Protein AF-H5UWG4-F1 (afdb_monomer_lite)

Radius of gyration: 15.7 Å; chains: 1; bounding box: 37×26×48 Å

pLDDT: mean 91.28, std 9.2, range [45.47, 98.69]

Secondary structure (DSSP, 8-state):
---GGGS-HHHHHHHHHHHH-GGGGGSEEPTTSSEEEE--TTSS--EEEE---TTT-HHHHHHHHHHTTEEEEE--TT-TT-SEEEEESSTT--EEEESSHHHHHHHHHHHHHHHHHTT-

Foldseek 3Di:
DDPCVPDDLLVLLVLLVCVVPVVLVPFDADPVSQWTWDCPPVNVRIDIDGRDRQQPDCVRVVVLCVVQVKDKDADDPPPPQERIKIFGPDDPQDMGHYPGRSSRNSVSSSSNVVVVVVVD

Structure (mmCIF, N/CA/C/O backbone):
data_AF-H5UWG4-F1
#
_entry.id   AF-H5UWG4-F1
#
loop_
_atom_site.group_PDB
_atom_site.id
_atom_site.type_symbol
_atom_site.label_atom_id
_atom_site.label_alt_id
_atom_site.label_comp_id
_atom_site.label_asym_id
_atom_site.label_entity_id
_atom_site.label_seq_id
_atom_site.pdbx_PDB_ins_code
_atom_site.Cartn_x
_atom_site.Cartn_y
_atom_site.Cartn_z
_atom_site.occupancy
_atom_site.B_iso_or_equiv
_atom_site.auth_seq_id
_atom_site.auth_comp_id
_atom_site.auth_asym_id
_atom_site.auth_atom_id
_atom_site.pdbx_PDB_model_num
ATOM 1 N N . MET A 1 1 ? -6.767 17.451 -3.524 1.00 67.50 1 MET A N 1
ATOM 2 C CA . MET A 1 1 ? -6.121 16.135 -3.651 1.00 67.50 1 MET A CA 1
ATOM 3 C C . MET A 1 1 ? -4.847 16.175 -2.840 1.00 67.50 1 MET A C 1
ATOM 5 O O . MET A 1 1 ? -4.107 17.154 -2.954 1.00 67.50 1 MET A O 1
ATOM 9 N N . THR A 1 2 ? -4.659 15.188 -1.976 1.00 86.69 2 THR A N 1
ATOM 10 C CA . THR A 1 2 ? -3.504 15.109 -1.076 1.00 86.69 2 THR A CA 1
ATOM 11 C C . THR A 1 2 ? -2.256 14.700 -1.855 1.00 86.69 2 THR A C 1
ATOM 13 O O . THR A 1 2 ? -2.317 13.873 -2.761 1.00 86.69 2 THR A O 1
ATOM 16 N N . ASP A 1 3 ? -1.108 15.295 -1.529 1.00 93.56 3 ASP A N 1
ATOM 17 C CA . ASP A 1 3 ? 0.175 14.915 -2.123 1.00 93.56 3 ASP A CA 1
ATOM 18 C C . ASP A 1 3 ? 0.827 13.796 -1.300 1.00 93.56 3 ASP A C 1
ATOM 20 O O . ASP A 1 3 ? 1.686 14.039 -0.449 1.00 93.56 3 ASP A O 1
ATOM 24 N N . TYR A 1 4 ? 0.399 12.560 -1.559 1.00 96.81 4 TYR A N 1
ATOM 25 C CA . TYR A 1 4 ? 0.868 11.357 -0.863 1.00 96.81 4 TYR A CA 1
ATOM 26 C C . TYR A 1 4 ? 2.377 11.099 -1.015 1.00 96.81 4 TYR A C 1
ATOM 28 O O . TYR A 1 4 ? 2.969 10.392 -0.202 1.00 96.81 4 TYR A O 1
ATOM 36 N N . SER A 1 5 ? 3.039 11.705 -2.009 1.00 93.94 5 SER A N 1
ATOM 37 C CA . SER A 1 5 ? 4.488 11.550 -2.202 1.00 93.94 5 SER A CA 1
ATOM 38 C C . SER A 1 5 ? 5.315 12.082 -1.028 1.00 93.94 5 SER A C 1
ATOM 40 O O . SER A 1 5 ? 6.444 11.634 -0.821 1.00 93.94 5 SER A O 1
ATOM 42 N N . LYS A 1 6 ? 4.745 13.015 -0.256 1.00 96.56 6 LYS A N 1
ATOM 43 C CA . LYS A 1 6 ? 5.390 13.682 0.881 1.00 96.56 6 LYS A CA 1
ATOM 44 C C . LYS A 1 6 ? 5.196 12.964 2.212 1.00 96.56 6 LYS A C 1
ATOM 46 O O . LYS A 1 6 ? 5.859 13.335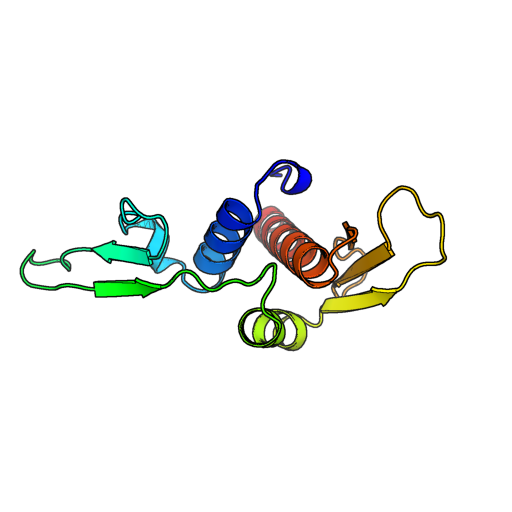 3.175 1.00 96.56 6 LYS A O 1
ATOM 51 N N . LEU A 1 7 ? 4.305 11.978 2.267 1.00 97.56 7 LEU A N 1
ATOM 52 C CA . LEU A 1 7 ? 4.023 11.218 3.480 1.00 97.56 7 LEU A CA 1
ATOM 53 C C . LEU A 1 7 ? 5.071 10.123 3.690 1.00 97.56 7 LEU A C 1
ATOM 55 O O . LEU A 1 7 ? 5.569 9.536 2.732 1.00 97.56 7 LEU A O 1
ATOM 59 N N . SER A 1 8 ? 5.396 9.817 4.936 1.00 97.25 8 SER A N 1
ATOM 60 C CA . SER A 1 8 ? 6.189 8.643 5.315 1.00 97.25 8 SER A CA 1
ATOM 61 C C . SER A 1 8 ? 5.447 7.330 5.024 1.00 97.25 8 SER A C 1
ATOM 63 O O . SER A 1 8 ? 4.255 7.329 4.728 1.00 97.25 8 SER A O 1
ATOM 65 N N . ASP A 1 9 ? 6.138 6.188 5.085 1.00 98.00 9 ASP A N 1
ATOM 66 C CA . ASP A 1 9 ? 5.486 4.868 4.978 1.00 98.00 9 ASP A CA 1
ATOM 67 C C . ASP A 1 9 ? 4.441 4.673 6.077 1.00 98.00 9 ASP A C 1
ATOM 69 O O . ASP A 1 9 ? 3.349 4.192 5.804 1.00 98.00 9 ASP A O 1
ATOM 73 N N . PHE A 1 10 ? 4.748 5.119 7.298 1.00 97.06 10 PHE A N 1
ATOM 74 C CA . PHE A 1 10 ? 3.819 5.075 8.421 1.00 97.06 10 PHE A CA 1
ATOM 75 C C . PHE A 1 10 ? 2.530 5.857 8.132 1.00 97.06 10 PHE A C 1
ATOM 77 O O . PHE A 1 10 ? 1.436 5.323 8.279 1.00 97.06 10 PHE A O 1
ATOM 84 N N . GLU A 1 11 ? 2.652 7.104 7.669 1.00 97.06 11 GLU A N 1
ATOM 85 C CA . GLU A 1 11 ? 1.490 7.929 7.325 1.00 97.06 11 GLU A CA 1
ATOM 86 C C . GLU A 1 11 ? 0.687 7.317 6.170 1.00 97.06 11 GLU A C 1
ATOM 88 O O . GLU A 1 11 ? -0.537 7.278 6.244 1.00 97.06 11 GLU A O 1
ATOM 93 N N . ILE A 1 12 ? 1.348 6.763 5.145 1.00 98.12 12 ILE A N 1
ATOM 94 C CA . ILE A 1 12 ? 0.656 6.035 4.070 1.00 98.12 12 ILE A CA 1
ATOM 95 C C . ILE A 1 12 ? -0.078 4.809 4.616 1.00 98.12 12 ILE A C 1
ATOM 97 O O . ILE A 1 12 ? -1.233 4.600 4.258 1.00 98.12 12 ILE A O 1
ATOM 101 N N . ASN A 1 13 ? 0.545 4.022 5.493 1.00 97.75 13 ASN A N 1
ATOM 102 C CA . ASN A 1 13 ? -0.088 2.844 6.081 1.00 97.75 13 ASN A CA 1
ATOM 103 C C . ASN A 1 13 ? -1.346 3.224 6.884 1.00 97.75 13 ASN A C 1
ATOM 105 O O . ASN A 1 13 ? -2.375 2.560 6.760 1.00 97.75 13 ASN A O 1
ATOM 109 N N . CYS A 1 14 ? -1.300 4.329 7.635 1.00 95.88 14 CYS A N 1
ATOM 110 C CA . CYS A 1 14 ? -2.458 4.881 8.342 1.00 95.88 14 CYS A CA 1
ATOM 111 C C . CYS A 1 14 ? -3.571 5.337 7.388 1.00 95.88 14 CYS A C 1
ATOM 113 O O . CYS A 1 14 ? -4.732 5.002 7.609 1.00 95.88 14 CYS A O 1
ATOM 115 N N . GLU A 1 15 ? -3.237 6.071 6.322 1.00 96.06 15 GLU A N 1
ATOM 116 C CA . GLU A 1 15 ? -4.218 6.521 5.322 1.00 96.06 15 GLU A CA 1
ATOM 117 C C . GLU A 1 15 ? -4.881 5.333 4.611 1.00 96.06 15 GLU A C 1
ATOM 119 O O . GLU A 1 15 ? -6.101 5.293 4.460 1.00 96.06 15 GLU A O 1
ATOM 124 N N . VAL A 1 16 ? -4.096 4.319 4.229 1.00 96.69 16 VAL A N 1
ATOM 125 C CA . VAL A 1 16 ? -4.611 3.085 3.617 1.00 96.69 16 VAL A CA 1
ATOM 126 C C . VAL A 1 16 ? -5.550 2.358 4.577 1.00 96.69 16 VAL A C 1
ATOM 128 O O . VAL A 1 16 ? -6.658 1.983 4.181 1.00 96.69 16 VAL A O 1
ATOM 131 N N . LEU A 1 17 ? -5.152 2.209 5.845 1.00 95.75 17 LEU A N 1
ATOM 132 C CA . LEU A 1 17 ? -5.993 1.594 6.869 1.00 95.75 17 LEU A CA 1
ATOM 133 C C . LEU A 1 17 ? -7.291 2.383 7.074 1.00 95.75 17 LEU A C 1
ATOM 135 O O . LEU A 1 17 ? -8.342 1.770 7.205 1.00 95.75 17 LEU A O 1
ATOM 139 N N . ALA A 1 18 ? -7.250 3.717 7.045 1.00 93.81 18 ALA A N 1
ATOM 140 C CA . ALA A 1 18 ? -8.423 4.575 7.235 1.00 93.81 18 ALA A CA 1
ATOM 141 C C . ALA A 1 18 ? -9.425 4.516 6.075 1.00 93.81 18 ALA A C 1
ATOM 143 O O . ALA A 1 18 ? -10.594 4.869 6.249 1.00 93.81 18 ALA A O 1
ATOM 144 N N . VAL A 1 19 ? -8.983 4.099 4.887 1.00 92.88 19 VAL A N 1
ATOM 145 C CA . VAL A 1 19 ? -9.881 3.756 3.780 1.00 92.88 19 VAL A CA 1
ATOM 146 C C . VAL A 1 19 ? -10.456 2.355 3.982 1.00 92.88 19 VAL A C 1
ATOM 148 O O . VAL A 1 19 ? -11.660 2.164 3.834 1.00 92.88 19 VAL A O 1
ATOM 151 N N . PHE A 1 20 ? -9.605 1.377 4.305 1.00 85.62 20 PHE A N 1
ATOM 152 C CA . PHE A 1 20 ? -10.001 -0.027 4.439 1.00 85.62 20 PHE A CA 1
ATOM 153 C C . PHE A 1 20 ? -10.926 -0.271 5.642 1.00 85.62 20 PHE A C 1
ATOM 155 O O . PHE A 1 20 ? -11.836 -1.093 5.582 1.00 85.62 20 PHE A O 1
ATOM 162 N N . ASN A 1 21 ? -10.708 0.471 6.727 1.00 89.00 21 ASN A N 1
ATOM 163 C CA . ASN A 1 21 ? -11.480 0.438 7.957 1.00 89.00 21 ASN A CA 1
ATOM 164 C C . ASN A 1 21 ? -11.805 1.876 8.418 1.00 89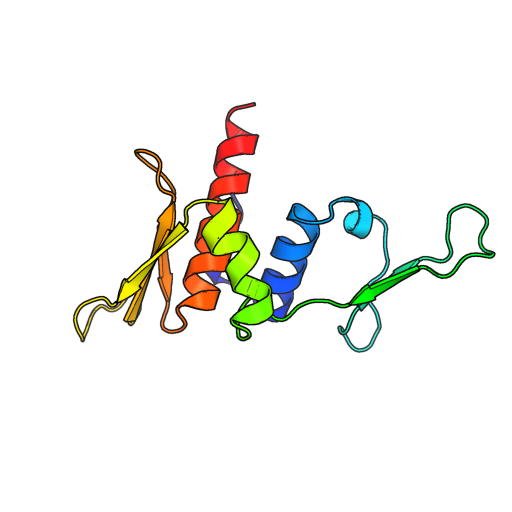.00 21 ASN A C 1
ATOM 166 O O . ASN A 1 21 ? -11.071 2.457 9.220 1.00 89.00 21 ASN A O 1
ATOM 170 N N . PRO A 1 22 ? -12.893 2.479 7.905 1.00 85.75 22 PRO A N 1
ATOM 171 C CA . PRO A 1 22 ? -13.237 3.874 8.185 1.00 85.75 22 PRO A CA 1
ATOM 172 C C . PRO A 1 22 ? -13.486 4.194 9.663 1.00 85.75 22 PRO A C 1
ATOM 174 O O . PRO A 1 22 ? -13.314 5.347 10.065 1.00 85.75 22 PRO A O 1
ATOM 177 N N . ASP A 1 23 ? -13.851 3.193 10.469 1.00 85.38 23 ASP A N 1
ATOM 178 C CA . ASP A 1 23 ? -14.168 3.366 11.890 1.00 85.38 23 ASP A CA 1
ATOM 179 C C . ASP A 1 23 ? -12.947 3.825 12.706 1.00 85.38 23 ASP A C 1
ATOM 181 O O . ASP A 1 23 ? -13.099 4.524 13.712 1.00 85.38 23 ASP A O 1
ATOM 185 N N . ILE A 1 24 ? -11.721 3.554 12.229 1.00 88.69 24 ILE A N 1
ATOM 186 C CA . ILE A 1 24 ? -10.495 3.982 12.922 1.00 88.69 24 ILE A CA 1
ATOM 187 C C . ILE A 1 24 ? -10.355 5.502 13.014 1.00 88.69 24 ILE A C 1
ATOM 189 O O . ILE A 1 24 ? -9.600 5.995 13.847 1.00 88.69 24 ILE A O 1
ATOM 193 N N . LYS A 1 25 ? -11.066 6.274 12.178 1.00 84.50 25 LYS A N 1
ATOM 194 C CA . LYS A 1 25 ? -10.983 7.746 12.178 1.00 84.50 25 LYS A CA 1
ATOM 195 C C . LYS A 1 25 ? -11.456 8.368 13.494 1.00 84.50 25 LYS A C 1
ATOM 197 O O . LYS A 1 25 ? -11.173 9.537 13.749 1.00 84.50 25 LYS A O 1
ATOM 202 N N . HIS A 1 26 ? -12.176 7.606 14.317 1.00 85.19 26 HIS A N 1
ATOM 203 C CA . HIS A 1 26 ? -12.614 8.008 15.653 1.00 85.19 26 HIS A CA 1
ATOM 204 C C . HIS A 1 26 ? -11.712 7.475 16.778 1.00 85.19 26 HIS A C 1
ATOM 206 O O . HIS A 1 26 ? -11.891 7.857 17.934 1.00 85.19 26 HIS A O 1
ATOM 212 N N . MET A 1 27 ? -10.744 6.618 16.448 1.00 91.31 27 MET A N 1
ATOM 213 C CA . MET A 1 27 ? -9.829 5.988 17.394 1.00 91.31 27 MET A CA 1
ATOM 214 C C . MET A 1 27 ? -8.581 6.854 17.622 1.00 91.31 27 MET A C 1
ATOM 216 O O . MET A 1 27 ? -8.234 7.725 16.824 1.00 91.31 27 MET A O 1
ATOM 220 N N . SER A 1 28 ? -7.891 6.617 18.736 1.00 92.44 28 SER A N 1
ATOM 221 C CA . SER A 1 28 ? -6.626 7.279 19.072 1.00 92.44 28 SER A CA 1
ATOM 222 C C . SER A 1 28 ? -5.438 6.451 18.596 1.00 92.44 28 SER A C 1
ATOM 224 O O . SER A 1 28 ? -5.458 5.229 18.695 1.00 92.44 28 SER A O 1
ATOM 226 N N . LEU A 1 29 ? -4.385 7.106 18.111 1.00 93.81 29 LEU A N 1
ATOM 227 C CA . LEU A 1 29 ? -3.127 6.442 17.771 1.00 93.81 29 LEU A CA 1
ATOM 228 C C . LEU A 1 29 ? -2.328 6.128 19.047 1.00 93.81 29 LEU A C 1
ATOM 230 O O . LEU A 1 29 ? -2.212 6.982 19.932 1.00 93.81 29 LEU A O 1
ATOM 234 N N . SER A 1 30 ? -1.769 4.921 19.146 1.00 92.56 30 SER A N 1
ATOM 235 C CA . SER A 1 30 ? -0.886 4.531 20.249 1.00 92.56 30 SER A CA 1
ATOM 236 C C . SER A 1 30 ? 0.403 5.359 20.268 1.00 92.56 30 SER A C 1
ATOM 238 O O . SER A 1 30 ? 0.911 5.789 19.237 1.00 92.56 30 SER A O 1
ATOM 240 N N . GLY A 1 31 ? 0.973 5.580 21.457 1.00 90.06 31 GLY A N 1
ATOM 241 C CA . GLY A 1 31 ? 2.189 6.395 21.606 1.00 90.06 31 GLY A CA 1
ATOM 242 C C . GLY A 1 31 ? 3.442 5.800 20.950 1.00 90.06 31 GLY A C 1
ATOM 243 O O . GLY A 1 31 ? 4.435 6.504 20.783 1.00 90.06 31 GLY A O 1
ATOM 244 N N . ASP A 1 32 ? 3.401 4.517 20.591 1.00 91.94 32 ASP A N 1
ATOM 245 C CA . ASP A 1 32 ? 4.450 3.802 19.863 1.00 91.94 32 ASP A CA 1
ATOM 246 C C . ASP A 1 32 ? 4.139 3.625 18.366 1.00 91.94 32 ASP A C 1
ATOM 248 O O . ASP A 1 32 ? 4.911 2.972 17.666 1.00 91.94 32 ASP A O 1
ATOM 252 N N . ASN A 1 33 ? 3.048 4.222 17.869 1.00 91.50 33 ASN A N 1
ATOM 253 C CA . ASN A 1 33 ? 2.624 4.183 16.469 1.00 91.50 33 ASN A CA 1
ATOM 254 C C . ASN A 1 33 ? 2.386 2.762 15.914 1.00 91.50 33 ASN A C 1
ATOM 256 O O . ASN A 1 33 ? 2.556 2.531 14.718 1.00 91.50 33 ASN A O 1
ATOM 260 N N . SER A 1 34 ? 2.008 1.804 16.762 1.00 90.56 34 SER A N 1
ATOM 261 C CA . SER A 1 34 ? 1.761 0.413 16.356 1.00 90.56 34 SER A CA 1
ATOM 262 C C . SER A 1 34 ? 0.290 0.108 16.062 1.00 90.56 34 SER A C 1
ATOM 264 O O . SER A 1 34 ? -0.002 -0.772 15.251 1.00 90.56 34 SER A O 1
ATOM 266 N N . CYS A 1 35 ? -0.643 0.833 16.685 1.00 92.69 35 CYS A N 1
ATOM 267 C CA . CYS A 1 35 ? -2.070 0.557 16.567 1.00 92.69 35 CYS A CA 1
ATOM 268 C C . CYS A 1 35 ? -2.948 1.797 16.774 1.00 92.69 35 CYS A C 1
ATOM 270 O O . CYS A 1 35 ? -2.539 2.804 17.359 1.00 92.69 35 CYS A O 1
ATOM 272 N N . PHE A 1 36 ? -4.195 1.696 16.322 1.00 94.69 36 PHE A N 1
ATOM 273 C CA . PHE A 1 36 ? -5.288 2.562 16.747 1.00 94.69 36 PHE A CA 1
ATOM 274 C C . PHE A 1 36 ? -6.082 1.875 17.858 1.00 94.69 36 PHE A C 1
ATOM 276 O O . PHE A 1 36 ? -6.318 0.667 17.793 1.00 94.69 36 PHE A O 1
ATOM 283 N N . TYR A 1 37 ? -6.527 2.632 18.861 1.00 93.12 37 TYR A N 1
ATOM 284 C CA . TYR A 1 37 ? -7.313 2.108 19.978 1.00 93.12 37 TYR A CA 1
ATOM 285 C C . TYR A 1 37 ? -8.446 3.049 20.423 1.00 93.12 37 TYR A C 1
ATOM 287 O O . TYR A 1 37 ? -8.357 4.270 20.273 1.00 93.12 37 TYR A O 1
ATOM 295 N N . ASP A 1 38 ? -9.504 2.487 21.010 1.00 91.44 38 ASP A N 1
ATOM 296 C CA . ASP A 1 38 ? -10.546 3.233 21.729 1.00 91.44 38 ASP A CA 1
ATOM 297 C C . ASP A 1 38 ? -11.047 2.477 22.975 1.00 91.44 38 ASP A C 1
ATOM 299 O O . ASP A 1 38 ? -10.735 1.301 23.182 1.00 91.44 38 ASP A O 1
ATOM 303 N N . CYS A 1 39 ? -11.803 3.168 23.835 1.00 85.81 39 CYS A N 1
ATOM 304 C CA . CYS A 1 39 ? -12.400 2.592 25.046 1.00 85.81 39 CYS A CA 1
ATOM 305 C C . CYS A 1 39 ? -13.856 2.108 24.863 1.00 85.81 39 CYS A C 1
ATOM 307 O O . CYS A 1 39 ? -14.588 1.915 25.839 1.00 85.81 39 CYS A O 1
ATOM 309 N N . GLY A 1 40 ? -14.302 1.914 23.617 1.00 79.75 40 GLY A N 1
ATOM 310 C CA . GLY A 1 40 ? -15.695 1.619 23.290 1.00 79.75 40 GLY A CA 1
ATOM 311 C C . GLY A 1 40 ? -16.685 2.743 23.664 1.00 79.75 40 GLY A C 1
ATOM 312 O O . GLY A 1 40 ? -16.350 3.696 24.369 1.00 79.75 40 GLY A O 1
ATOM 313 N N . PRO A 1 41 ? -17.949 2.654 23.215 1.00 75.56 41 PRO A N 1
ATOM 314 C CA . PRO A 1 41 ? -18.940 3.726 23.386 1.00 75.56 41 PRO A CA 1
ATOM 315 C C . PRO A 1 41 ? -19.357 3.976 24.846 1.00 75.56 41 PRO A C 1
ATOM 317 O O . PRO A 1 41 ? -19.836 5.060 25.173 1.00 75.56 41 PRO A O 1
ATOM 320 N N . THR A 1 42 ? -19.186 2.987 25.725 1.00 80.88 42 THR A N 1
ATOM 321 C CA . THR A 1 42 ? -19.546 3.036 27.154 1.00 80.88 42 THR A CA 1
ATOM 322 C C . THR A 1 42 ? -18.341 3.218 28.083 1.00 80.88 42 THR A C 1
ATOM 324 O O . THR A 1 42 ? -18.525 3.341 29.294 1.00 80.88 42 THR A O 1
ATOM 327 N N . GLY A 1 43 ? -17.118 3.300 27.540 1.00 74.12 43 GLY A N 1
ATOM 328 C CA . GLY A 1 43 ? -15.882 3.503 28.306 1.00 74.12 43 GLY A CA 1
ATOM 329 C C . GLY A 1 43 ? -15.387 2.273 29.080 1.00 74.12 43 GLY A C 1
ATOM 330 O O . GLY A 1 43 ? -14.407 2.374 29.815 1.00 74.12 43 GLY A O 1
ATOM 331 N N . ASP A 1 44 ? -16.061 1.133 28.934 1.00 75.25 44 ASP A N 1
ATOM 332 C CA . ASP A 1 44 ? -15.740 -0.168 29.531 1.00 75.25 44 ASP A CA 1
ATOM 333 C C . ASP A 1 44 ? -15.244 -1.200 28.498 1.00 75.25 44 ASP A C 1
ATOM 335 O O . ASP A 1 44 ? -14.912 -2.330 28.862 1.00 75.25 44 ASP A O 1
ATOM 339 N N . GLY A 1 45 ? -15.164 -0.812 27.221 1.00 78.12 45 GLY A N 1
ATOM 340 C CA . GLY A 1 45 ? -14.570 -1.605 26.149 1.00 78.12 45 GLY A CA 1
ATOM 341 C C . GLY A 1 45 ? -13.094 -1.270 25.940 1.00 78.12 45 GLY A C 1
ATOM 342 O O . GLY A 1 45 ? -12.610 -0.221 26.356 1.00 78.12 45 GLY A O 1
ATOM 343 N N . TRP A 1 46 ? -12.366 -2.156 25.267 1.00 86.62 46 TRP A N 1
ATOM 344 C CA . TRP A 1 46 ? -11.052 -1.836 24.715 1.00 86.62 46 TRP A CA 1
ATOM 345 C C . TRP A 1 46 ? -10.943 -2.465 23.335 1.00 86.62 46 TRP A C 1
ATOM 347 O O . TRP A 1 46 ? -10.929 -3.691 23.214 1.00 86.62 46 TRP A O 1
ATOM 357 N N . ASN A 1 47 ? -10.913 -1.622 22.307 1.00 89.81 47 ASN A N 1
ATOM 358 C CA . ASN A 1 47 ? -10.743 -2.053 20.927 1.00 89.81 47 ASN A CA 1
ATOM 359 C C . ASN A 1 47 ? -9.370 -1.606 20.445 1.00 89.81 47 ASN A C 1
ATOM 361 O O . ASN A 1 47 ? -8.977 -0.464 20.675 1.00 89.81 47 ASN A O 1
ATOM 365 N N . GLN A 1 48 ? -8.668 -2.501 19.759 1.00 92.38 48 GLN A N 1
ATOM 366 C CA . GLN A 1 48 ? -7.375 -2.234 19.148 1.00 92.38 48 GLN A CA 1
ATOM 367 C C . GLN A 1 48 ? -7.381 -2.758 17.717 1.00 92.38 48 GLN A C 1
ATOM 369 O O . GLN A 1 48 ? -7.849 -3.867 17.454 1.00 92.38 48 GLN A O 1
ATOM 374 N N . ILE A 1 49 ? -6.819 -1.965 16.811 1.00 93.81 49 ILE A N 1
ATOM 375 C CA . ILE A 1 49 ? -6.529 -2.356 15.437 1.00 93.81 49 ILE A CA 1
ATOM 376 C C . ILE A 1 49 ? -5.065 -2.026 15.167 1.00 93.81 49 ILE A C 1
ATOM 378 O O . ILE A 1 49 ? -4.674 -0.859 15.184 1.00 93.81 49 ILE A O 1
ATOM 382 N N . ASP A 1 50 ? -4.263 -3.058 14.928 1.00 94.94 50 ASP A N 1
ATOM 383 C CA . ASP A 1 50 ? -2.862 -2.901 14.541 1.00 94.94 50 ASP A CA 1
ATOM 384 C C . ASP A 1 50 ? -2.753 -2.235 13.171 1.00 94.94 50 ASP A C 1
ATOM 386 O O . ASP A 1 50 ? -3.620 -2.416 12.315 1.00 94.94 50 ASP A O 1
ATOM 390 N N . ILE A 1 51 ? -1.683 -1.467 12.966 1.00 95.81 51 ILE A N 1
ATOM 391 C CA . ILE A 1 51 ? -1.404 -0.796 11.695 1.00 95.81 51 ILE A CA 1
ATOM 392 C C . ILE A 1 51 ? -0.597 -1.754 10.811 1.00 95.81 51 ILE A C 1
ATOM 394 O O . ILE A 1 51 ? 0.573 -2.001 11.112 1.00 95.81 51 ILE A O 1
ATOM 398 N N . PRO A 1 52 ? -1.176 -2.299 9.723 1.00 96.12 52 PRO A N 1
ATOM 399 C CA . PRO A 1 52 ? -0.449 -3.199 8.835 1.00 96.12 52 PRO A CA 1
ATOM 400 C C . PRO A 1 52 ? 0.635 -2.453 8.053 1.00 96.12 52 PRO A C 1
ATOM 402 O O . PRO A 1 52 ? 0.509 -1.257 7.772 1.00 96.12 52 PRO A O 1
ATOM 405 N N . ASP A 1 53 ? 1.692 -3.158 7.646 1.00 97.38 53 ASP A N 1
ATOM 406 C CA . ASP A 1 53 ? 2.807 -2.549 6.920 1.00 97.38 53 ASP A CA 1
ATOM 407 C C . ASP A 1 53 ? 2.615 -2.660 5.407 1.00 97.38 53 ASP A C 1
ATOM 409 O O . ASP A 1 53 ? 3.369 -3.322 4.694 1.00 97.38 53 ASP A O 1
ATOM 413 N N . PHE A 1 54 ? 1.583 -2.002 4.891 1.00 98.25 54 PHE A N 1
ATOM 414 C CA . PHE A 1 54 ? 1.231 -2.071 3.474 1.00 98.25 54 PHE A CA 1
ATOM 415 C C . PHE A 1 54 ? 2.354 -1.603 2.534 1.00 98.25 54 PHE A C 1
ATOM 417 O O . PHE A 1 54 ? 2.452 -2.064 1.397 1.00 98.25 54 PHE A O 1
ATOM 424 N N . CYS A 1 55 ? 3.218 -0.690 2.982 1.00 98.44 55 CYS A N 1
ATOM 425 C CA . CYS A 1 55 ? 4.336 -0.206 2.177 1.00 98.44 55 CYS A CA 1
ATOM 426 C C . CYS A 1 55 ? 5.491 -1.208 2.064 1.00 98.44 55 CYS A C 1
ATOM 428 O O . CYS A 1 55 ? 6.264 -1.094 1.112 1.00 98.44 55 CYS A O 1
ATOM 430 N N . ASN A 1 56 ? 5.645 -2.166 2.986 1.00 98.31 56 ASN A N 1
ATOM 431 C CA . ASN A 1 56 ? 6.832 -3.034 3.021 1.00 98.31 56 ASN A CA 1
ATOM 432 C C . ASN A 1 56 ? 6.540 -4.533 3.201 1.00 98.31 56 ASN A C 1
ATOM 434 O O . ASN A 1 56 ? 7.432 -5.350 2.961 1.00 98.31 56 ASN A O 1
ATOM 438 N N . ASN A 1 57 ? 5.312 -4.922 3.545 1.00 98.44 57 ASN A N 1
ATOM 439 C CA . ASN A 1 57 ? 4.891 -6.309 3.705 1.00 98.44 57 ASN A CA 1
ATOM 440 C C . ASN A 1 57 ? 3.910 -6.729 2.592 1.00 98.44 57 ASN A C 1
ATOM 442 O O . ASN A 1 57 ? 2.762 -6.275 2.565 1.00 98.44 57 ASN A O 1
ATOM 446 N N . PRO A 1 58 ? 4.308 -7.647 1.688 1.00 98.06 58 PRO A N 1
ATOM 447 C CA . PRO A 1 58 ? 3.425 -8.136 0.638 1.00 98.06 58 PRO A CA 1
ATOM 448 C C . PRO A 1 58 ? 2.136 -8.771 1.163 1.00 98.06 58 PRO A C 1
ATOM 450 O O . PRO A 1 58 ? 1.110 -8.636 0.512 1.00 98.06 58 PRO A O 1
ATOM 453 N N . ALA A 1 59 ? 2.164 -9.456 2.310 1.00 98.25 59 ALA A N 1
ATOM 454 C CA . ALA A 1 59 ? 0.972 -10.118 2.842 1.00 98.25 59 ALA A CA 1
ATOM 455 C C . ALA A 1 59 ? -0.118 -9.110 3.240 1.00 98.25 59 ALA A C 1
ATOM 457 O O . ALA A 1 59 ? -1.298 -9.382 3.026 1.00 98.25 59 ALA A O 1
ATOM 458 N N . ASP A 1 60 ? 0.289 -7.942 3.741 1.00 97.88 60 ASP A N 1
ATOM 459 C CA . ASP A 1 60 ? -0.624 -6.863 4.121 1.00 97.88 60 ASP A CA 1
ATOM 460 C C . ASP A 1 60 ? -1.129 -6.118 2.876 1.00 97.88 60 ASP A C 1
ATOM 462 O O . ASP A 1 60 ? -2.309 -5.793 2.764 1.00 97.88 60 ASP A O 1
ATOM 466 N N . ALA A 1 61 ? -0.243 -5.877 1.904 1.00 98.19 61 ALA A N 1
ATOM 467 C CA . ALA A 1 61 ? -0.543 -5.107 0.697 1.00 98.19 61 ALA A CA 1
ATOM 468 C C . ALA A 1 61 ? -1.354 -5.878 -0.359 1.00 98.19 61 ALA A C 1
ATOM 470 O O . ALA A 1 61 ? -2.154 -5.292 -1.090 1.00 98.19 61 ALA A O 1
ATOM 471 N N . TRP A 1 62 ? -1.117 -7.186 -0.489 1.00 97.81 62 TRP A N 1
ATOM 472 C CA . TRP A 1 62 ? -1.625 -7.987 -1.603 1.00 97.81 62 TRP A CA 1
ATOM 473 C C . TRP A 1 62 ? -3.155 -8.028 -1.714 1.00 97.81 62 TRP A C 1
ATOM 475 O O . TRP A 1 62 ? -3.640 -7.878 -2.838 1.00 97.81 62 TRP A O 1
ATOM 485 N N . PRO A 1 63 ? -3.928 -8.159 -0.614 1.00 97.50 63 PRO A N 1
ATOM 486 C CA . PRO A 1 63 ? -5.386 -8.084 -0.686 1.00 97.50 63 PRO A CA 1
ATOM 487 C C . PRO A 1 63 ? -5.870 -6.795 -1.363 1.00 97.50 63 PRO A C 1
ATOM 489 O O . PRO A 1 63 ? -6.673 -6.848 -2.287 1.00 97.50 63 PRO A O 1
ATOM 492 N N . ILE A 1 64 ? -5.290 -5.643 -1.008 1.00 96.94 64 ILE A N 1
ATOM 493 C CA . ILE A 1 64 ? -5.655 -4.345 -1.594 1.00 96.94 64 ILE A CA 1
ATOM 494 C C . ILE A 1 64 ? -5.331 -4.305 -3.088 1.00 96.94 64 ILE A C 1
ATOM 496 O O . ILE A 1 64 ? -6.151 -3.841 -3.882 1.00 96.94 64 ILE A O 1
ATOM 500 N N . ILE A 1 65 ? -4.151 -4.799 -3.473 1.00 97.62 65 ILE A N 1
ATOM 501 C CA . ILE A 1 65 ? -3.694 -4.821 -4.868 1.00 97.62 65 ILE A CA 1
ATOM 502 C C . ILE A 1 65 ? -4.659 -5.631 -5.741 1.00 97.62 65 ILE A C 1
ATOM 504 O O . ILE A 1 65 ? -5.087 -5.149 -6.792 1.00 97.62 65 ILE A O 1
ATOM 508 N N . VAL A 1 66 ? -5.014 -6.843 -5.308 1.00 97.56 66 VAL A N 1
ATOM 509 C CA . VAL A 1 66 ? -5.872 -7.750 -6.084 1.00 97.56 66 VAL A CA 1
ATOM 510 C C . VAL A 1 66 ? -7.317 -7.262 -6.107 1.00 97.56 66 VAL A C 1
ATOM 512 O O . VAL A 1 66 ? -7.898 -7.164 -7.187 1.00 97.56 66 VAL A O 1
ATOM 515 N N . ASP A 1 67 ? -7.876 -6.888 -4.956 1.00 96.06 67 ASP A N 1
ATOM 516 C CA . ASP A 1 67 ? -9.290 -6.509 -4.850 1.00 96.06 67 ASP A CA 1
ATOM 517 C C . ASP A 1 67 ? -9.607 -5.211 -5.611 1.00 96.06 67 ASP A C 1
ATOM 519 O O . ASP A 1 67 ? -10.727 -5.021 -6.087 1.00 96.06 67 ASP A O 1
ATOM 523 N N . ASN A 1 68 ? -8.612 -4.334 -5.790 1.00 94.50 68 ASN A N 1
ATOM 524 C CA . ASN A 1 68 ? -8.752 -3.072 -6.525 1.00 94.50 68 ASN A CA 1
ATOM 525 C C . ASN A 1 68 ? -8.183 -3.119 -7.952 1.00 94.50 68 ASN A C 1
ATOM 527 O O . ASN A 1 68 ? -8.149 -2.089 -8.628 1.00 94.50 68 ASN A O 1
ATOM 531 N N . ASN A 1 69 ? -7.764 -4.295 -8.434 1.00 95.62 69 ASN A N 1
ATOM 532 C CA . ASN A 1 69 ? -7.171 -4.492 -9.762 1.00 95.62 69 ASN A CA 1
ATOM 533 C C . ASN A 1 69 ? -6.013 -3.519 -10.055 1.00 95.62 69 ASN A C 1
ATOM 535 O O . ASN A 1 69 ? -5.964 -2.885 -11.114 1.00 95.62 69 ASN A O 1
ATOM 539 N N . ILE A 1 70 ? -5.094 -3.378 -9.100 1.00 97.19 70 ILE A N 1
ATOM 540 C CA . ILE A 1 70 ? -3.911 -2.531 -9.245 1.00 97.19 70 ILE A CA 1
ATOM 541 C C . ILE A 1 70 ? -2.824 -3.336 -9.951 1.00 97.19 70 ILE A C 1
ATOM 543 O O . ILE A 1 70 ? -2.349 -4.357 -9.454 1.00 97.19 70 ILE A O 1
ATOM 547 N N . SER A 1 71 ? -2.403 -2.862 -11.117 1.00 97.00 71 SER A N 1
ATOM 548 C CA . SER A 1 71 ? -1.234 -3.397 -11.809 1.00 97.00 71 SER A CA 1
ATOM 549 C C . SER A 1 71 ? 0.030 -2.875 -11.140 1.00 97.00 71 SER A C 1
ATOM 551 O O . SER A 1 71 ? 0.127 -1.683 -10.870 1.00 97.00 71 SER A O 1
ATOM 553 N N . VAL A 1 72 ? 1.012 -3.747 -10.909 1.00 97.69 72 VAL A N 1
ATOM 554 C CA . VAL A 1 72 ? 2.347 -3.385 -10.408 1.00 97.69 72 VAL A CA 1
ATOM 555 C C . VAL A 1 72 ? 3.383 -3.939 -11.376 1.00 97.69 72 VAL A C 1
ATOM 557 O O . VAL A 1 72 ? 3.404 -5.141 -11.642 1.00 97.69 72 VAL A O 1
ATOM 560 N N . TYR A 1 73 ? 4.234 -3.075 -11.924 1.00 96.56 73 TYR A N 1
ATOM 561 C CA . TYR A 1 73 ? 5.158 -3.446 -12.995 1.00 96.56 73 TYR A CA 1
ATOM 562 C C . TYR A 1 73 ? 6.518 -2.763 -12.853 1.00 96.56 73 TYR A C 1
ATOM 564 O O . TYR A 1 73 ? 6.638 -1.634 -12.373 1.00 96.56 73 TYR A O 1
ATOM 572 N N . ALA A 1 74 ? 7.564 -3.474 -13.274 1.00 96.56 74 ALA A N 1
ATOM 573 C CA . ALA A 1 74 ? 8.910 -2.924 -13.342 1.00 96.56 74 ALA A CA 1
ATOM 574 C C . ALA A 1 74 ? 9.035 -1.964 -14.532 1.00 96.56 74 ALA A C 1
ATOM 576 O O . ALA A 1 74 ? 8.429 -2.168 -15.586 1.00 96.56 74 ALA A O 1
ATOM 577 N N . ILE A 1 75 ? 9.855 -0.932 -14.366 1.00 93.94 75 ILE A N 1
ATOM 578 C CA . ILE A 1 75 ? 10.171 0.057 -15.401 1.00 93.94 75 ILE A CA 1
ATOM 579 C C . ILE A 1 75 ? 11.621 -0.142 -15.830 1.00 93.94 75 ILE A C 1
ATOM 581 O O . ILE A 1 75 ? 12.419 -0.743 -15.112 1.00 93.94 75 ILE A O 1
ATOM 585 N N . PHE A 1 76 ? 11.964 0.338 -17.023 1.00 86.88 76 PHE A N 1
ATOM 586 C CA . PHE A 1 76 ? 13.337 0.301 -17.508 1.00 86.88 76 PHE A CA 1
ATOM 587 C C . PHE A 1 76 ? 14.298 1.023 -16.548 1.00 86.88 76 PHE A C 1
ATOM 589 O O . PHE A 1 76 ? 13.964 2.038 -15.929 1.00 86.88 76 PHE A O 1
ATOM 596 N N . ASP A 1 77 ? 15.522 0.506 -16.459 1.00 82.50 77 ASP A N 1
ATOM 597 C CA . ASP A 1 77 ? 16.564 1.086 -15.619 1.00 82.50 77 ASP A CA 1
ATOM 598 C C . ASP A 1 77 ? 16.879 2.532 -16.034 1.00 82.50 77 ASP A C 1
ATOM 600 O O . ASP A 1 77 ? 17.143 2.828 -17.200 1.00 82.50 77 ASP A O 1
ATOM 604 N N . GLY A 1 78 ? 16.888 3.440 -15.054 1.00 81.44 78 GLY A N 1
ATOM 605 C CA . GLY A 1 78 ? 1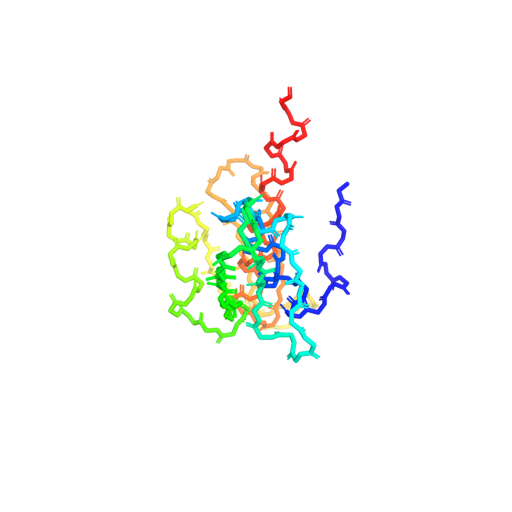7.239 4.850 -15.250 1.00 81.44 78 GLY A CA 1
ATOM 606 C C . GLY A 1 78 ? 16.058 5.821 -15.320 1.00 81.44 78 GLY A C 1
ATOM 607 O O . GLY A 1 78 ? 16.290 7.027 -15.448 1.00 81.44 78 GLY A O 1
ATOM 608 N N . ASP A 1 79 ? 14.812 5.352 -15.191 1.00 89.62 79 ASP A N 1
ATOM 609 C CA . ASP A 1 79 ? 13.679 6.255 -14.970 1.00 89.62 79 ASP A CA 1
ATOM 610 C C . ASP A 1 79 ? 13.844 7.002 -13.634 1.00 89.62 79 ASP A C 1
ATOM 612 O O . ASP A 1 79 ? 14.068 6.413 -12.575 1.00 89.62 79 ASP A O 1
ATOM 616 N N . LYS A 1 80 ? 13.751 8.333 -13.680 1.00 91.31 80 LYS A N 1
ATOM 617 C CA . LYS A 1 80 ? 13.961 9.198 -12.509 1.00 91.31 80 LYS A CA 1
ATOM 618 C C . LYS A 1 80 ? 12.793 9.169 -11.523 1.00 91.31 80 LYS A C 1
ATOM 620 O O . LYS A 1 80 ? 12.949 9.648 -10.404 1.00 91.31 80 LYS A O 1
ATOM 625 N N . ARG A 1 81 ? 11.629 8.661 -11.938 1.00 92.31 81 ARG A N 1
ATOM 626 C CA . ARG A 1 81 ? 10.408 8.601 -11.122 1.00 92.31 81 ARG A CA 1
ATOM 627 C C . ARG A 1 81 ? 10.406 7.388 -10.188 1.00 92.31 81 ARG A C 1
ATOM 629 O O . ARG A 1 81 ? 9.774 7.436 -9.139 1.00 92.31 81 ARG A O 1
ATOM 636 N N . GLY A 1 82 ? 11.126 6.324 -10.547 1.00 93.00 82 GLY A N 1
ATOM 637 C CA . GLY A 1 82 ? 11.238 5.099 -9.760 1.00 93.00 82 GLY A CA 1
ATOM 638 C C . GLY A 1 82 ? 11.438 3.857 -10.626 1.00 93.00 82 GLY A C 1
ATOM 639 O O . GLY A 1 82 ? 11.242 3.890 -11.838 1.00 93.00 82 GLY A O 1
ATOM 640 N N . LYS A 1 83 ? 11.817 2.750 -9.983 1.00 95.88 83 LYS A N 1
ATOM 641 C CA . LYS A 1 83 ? 11.994 1.436 -10.629 1.00 95.88 83 LYS A CA 1
ATOM 642 C C . LYS A 1 83 ? 10.682 0.682 -10.863 1.00 95.88 83 LYS A C 1
ATOM 644 O O . LYS A 1 83 ? 10.658 -0.269 -11.640 1.00 95.88 83 LYS A O 1
ATOM 649 N N . TRP A 1 84 ? 9.616 1.095 -10.185 1.00 97.50 84 TRP A N 1
ATOM 650 C CA . TRP A 1 84 ? 8.312 0.448 -10.213 1.00 97.50 84 TRP A CA 1
ATOM 651 C C . TRP A 1 84 ? 7.213 1.461 -10.486 1.00 97.50 84 TRP A C 1
ATOM 653 O O . TRP A 1 84 ? 7.248 2.579 -9.964 1.00 97.50 84 TRP A O 1
ATOM 663 N N . GLY A 1 85 ? 6.241 1.043 -11.291 1.00 96.75 85 GLY A N 1
ATOM 664 C CA . GLY A 1 85 ? 4.982 1.736 -11.516 1.00 96.75 85 GLY A CA 1
ATOM 665 C C . GLY A 1 85 ? 3.825 0.926 -10.957 1.00 96.75 85 GLY A C 1
ATOM 666 O O . GLY A 1 85 ? 3.871 -0.308 -10.953 1.00 96.75 85 GLY A O 1
AT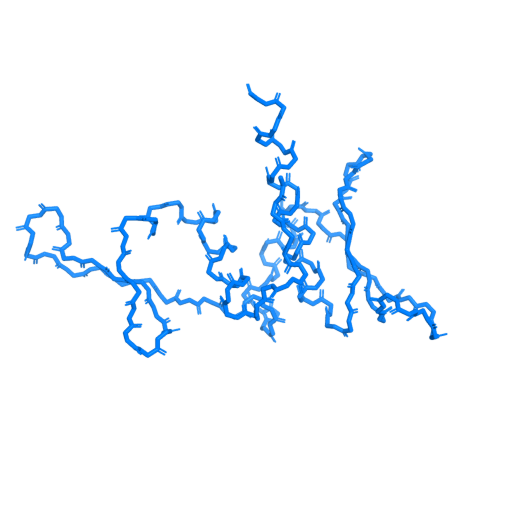OM 667 N N . ALA A 1 86 ? 2.804 1.631 -10.485 1.00 97.75 86 ALA A N 1
ATOM 668 C CA . ALA A 1 86 ? 1.526 1.038 -10.144 1.00 97.75 86 ALA A CA 1
ATOM 669 C C . ALA A 1 86 ? 0.371 1.892 -10.666 1.00 97.75 86 ALA A C 1
ATOM 671 O O . ALA A 1 86 ? 0.439 3.120 -10.594 1.00 97.75 86 ALA A O 1
ATOM 672 N N . GLU A 1 87 ? -0.674 1.249 -11.182 1.00 96.25 87 GLU A N 1
ATOM 673 C CA . GLU A 1 87 ? -1.850 1.917 -11.749 1.00 96.25 87 GLU A CA 1
ATOM 674 C C . GLU A 1 87 ? -3.112 1.058 -11.619 1.00 96.25 87 GLU A C 1
ATOM 676 O O . GLU A 1 87 ? -3.042 -0.172 -11.608 1.00 96.25 87 GLU A O 1
ATOM 681 N N . GLY A 1 88 ? -4.274 1.705 -11.511 1.00 93.31 88 GLY A N 1
ATOM 682 C CA . GLY A 1 88 ? -5.565 1.012 -11.523 1.00 93.31 88 GLY A CA 1
ATOM 683 C C . GLY A 1 88 ? -5.963 0.516 -12.920 1.00 93.31 88 GLY A C 1
ATOM 684 O O . GLY A 1 88 ? -5.479 1.009 -13.933 1.00 93.31 88 GLY A O 1
ATOM 685 N N . PHE A 1 89 ? -6.890 -0.442 -12.979 1.00 86.69 89 PHE A N 1
ATOM 686 C CA . PHE A 1 89 ? -7.338 -1.060 -14.236 1.00 86.69 89 PHE A CA 1
ATOM 687 C C . PHE A 1 89 ? -8.154 -0.142 -15.169 1.00 86.69 89 PHE A C 1
ATOM 689 O O . PHE A 1 89 ? -8.205 -0.375 -16.378 1.00 86.69 89 PHE A O 1
ATOM 696 N N . ASN A 1 90 ? -8.840 0.874 -14.638 1.00 84.56 90 ASN A N 1
ATOM 697 C CA . ASN A 1 90 ? -9.770 1.677 -15.433 1.00 84.56 90 ASN A CA 1
ATOM 698 C C . ASN A 1 90 ? -9.045 2.700 -16.320 1.00 84.56 90 ASN A C 1
ATOM 700 O O . ASN A 1 90 ? -7.947 3.170 -16.026 1.00 84.56 90 ASN A O 1
ATOM 704 N N . TYR A 1 91 ? -9.702 3.104 -17.409 1.00 73.25 91 TYR A N 1
ATOM 705 C CA . TYR A 1 91 ? -9.203 4.184 -18.258 1.00 73.25 91 TYR A CA 1
ATOM 706 C C . TYR A 1 91 ? -9.067 5.484 -17.447 1.00 73.25 91 TYR A C 1
ATOM 708 O O . TYR A 1 91 ? -10.008 5.884 -16.763 1.00 73.25 91 TYR A O 1
ATOM 716 N N . ASN A 1 92 ? -7.904 6.139 -17.536 1.00 81.19 92 ASN A N 1
ATOM 717 C CA . ASN A 1 92 ? -7.507 7.291 -16.712 1.00 81.19 92 ASN A CA 1
ATOM 718 C C . ASN A 1 92 ? -7.407 7.012 -15.202 1.00 81.19 92 ASN A C 1
ATOM 720 O O . ASN A 1 92 ? -7.451 7.956 -14.407 1.00 81.19 92 ASN A O 1
ATOM 724 N N . SER A 1 93 ? -7.250 5.750 -14.787 1.00 86.62 93 SER A N 1
ATOM 725 C CA . SER A 1 93 ? -6.879 5.459 -13.407 1.00 86.62 93 SER A CA 1
ATOM 726 C C . SER A 1 93 ? -5.575 6.180 -13.041 1.00 86.62 93 SER A C 1
ATOM 728 O O . SER A 1 93 ? -4.651 6.251 -13.857 1.00 86.62 93 SER A O 1
ATOM 730 N N . PRO A 1 94 ? -5.481 6.725 -11.818 1.00 90.38 94 PRO A N 1
ATOM 731 C CA . PRO A 1 94 ? -4.234 7.267 -11.311 1.00 90.38 94 PRO A CA 1
ATOM 732 C C . PRO A 1 94 ? -3.104 6.239 -11.382 1.00 90.38 94 PRO A C 1
ATOM 734 O O . PRO A 1 94 ? -3.318 5.050 -11.133 1.00 90.38 94 PRO A O 1
ATOM 737 N N . TYR A 1 95 ? -1.901 6.724 -11.680 1.00 93.94 95 TYR A N 1
ATOM 738 C CA . TYR A 1 95 ? -0.672 5.944 -11.639 1.00 93.94 95 TYR A CA 1
ATOM 739 C C . TYR A 1 95 ? 0.360 6.637 -10.753 1.00 93.94 95 TYR A C 1
ATOM 741 O O . TYR A 1 95 ? 0.391 7.868 -10.647 1.00 93.94 95 TYR A O 1
ATOM 749 N N . TYR A 1 96 ? 1.240 5.850 -10.142 1.00 96.75 96 TYR A N 1
ATOM 750 C CA . TYR A 1 96 ? 2.328 6.365 -9.323 1.00 96.75 96 TYR A CA 1
ATOM 751 C C . TYR A 1 96 ? 3.610 5.549 -9.494 1.00 96.75 96 TYR A C 1
ATOM 753 O O . TYR A 1 96 ? 3.578 4.361 -9.809 1.00 96.75 96 TYR A O 1
ATOM 761 N N . PHE A 1 97 ? 4.751 6.205 -9.282 1.00 96.88 97 PHE A N 1
ATOM 762 C CA . PHE A 1 97 ? 6.077 5.618 -9.444 1.00 96.88 97 PHE A CA 1
ATOM 763 C C . PHE A 1 97 ? 6.881 5.699 -8.151 1.00 96.88 97 PHE A C 1
ATOM 765 O O . PHE A 1 97 ? 6.882 6.720 -7.462 1.00 96.88 97 PHE A O 1
ATOM 772 N N . ASN A 1 98 ? 7.592 4.624 -7.823 1.00 97.12 98 ASN A N 1
ATOM 773 C CA . ASN A 1 98 ? 8.492 4.599 -6.677 1.00 97.12 98 ASN A CA 1
ATOM 774 C C . ASN A 1 98 ? 9.613 3.563 -6.864 1.00 97.12 98 ASN A C 1
ATOM 776 O O . ASN A 1 98 ? 9.581 2.725 -7.762 1.00 97.12 98 ASN A O 1
ATOM 780 N N . ASN A 1 99 ? 10.631 3.610 -6.007 1.00 96.25 99 ASN A N 1
ATOM 781 C CA . ASN A 1 99 ? 11.640 2.553 -5.933 1.00 96.25 99 ASN A CA 1
ATOM 782 C C . ASN A 1 99 ? 11.139 1.313 -5.180 1.00 96.25 99 ASN A C 1
ATOM 784 O O . ASN A 1 99 ? 11.675 0.229 -5.401 1.00 96.25 99 ASN A O 1
ATOM 788 N N . ASN A 1 100 ? 10.127 1.468 -4.325 1.00 97.38 100 ASN A N 1
ATOM 789 C CA . ASN A 1 100 ? 9.436 0.386 -3.638 1.00 97.38 100 ASN A CA 1
ATOM 790 C C . ASN A 1 100 ? 8.094 0.085 -4.354 1.00 97.38 100 ASN A C 1
ATOM 792 O O . ASN A 1 100 ? 7.247 0.979 -4.433 1.00 97.38 100 ASN A O 1
ATOM 796 N N . PRO A 1 101 ? 7.879 -1.144 -4.870 1.00 98.06 101 PRO A N 1
ATOM 797 C CA . PRO A 1 101 ? 6.660 -1.502 -5.600 1.00 98.06 101 PRO A CA 1
ATOM 798 C C . PRO A 1 101 ? 5.392 -1.430 -4.748 1.00 98.06 101 PRO A C 1
ATOM 800 O O . PRO A 1 101 ? 4.353 -0.995 -5.239 1.00 98.06 101 PRO A O 1
ATOM 803 N N . LEU A 1 102 ? 5.466 -1.827 -3.476 1.00 98.69 102 LEU A N 1
ATOM 804 C CA . LEU A 1 102 ? 4.303 -1.843 -2.591 1.00 98.69 102 LEU A CA 1
ATOM 805 C C . LEU A 1 102 ? 3.900 -0.421 -2.210 1.00 98.69 102 LEU A C 1
ATOM 807 O O . LEU A 1 102 ? 2.733 -0.058 -2.331 1.00 98.69 102 LEU A O 1
ATOM 811 N N . ARG A 1 103 ? 4.878 0.433 -1.884 1.00 98.50 103 ARG A N 1
ATOM 812 C CA . ARG A 1 103 ? 4.631 1.868 -1.687 1.00 98.50 103 ARG A CA 1
ATOM 813 C C . ARG A 1 103 ? 4.012 2.516 -2.929 1.00 98.50 103 ARG A C 1
ATOM 815 O O . ARG A 1 103 ? 3.102 3.331 -2.796 1.00 98.50 103 ARG A O 1
ATOM 822 N N . ALA A 1 104 ? 4.476 2.160 -4.133 1.00 98.19 104 ALA A N 1
ATOM 823 C CA . ALA A 1 104 ? 3.868 2.655 -5.369 1.00 98.19 104 ALA A CA 1
ATOM 824 C C . ALA A 1 104 ? 2.391 2.244 -5.477 1.00 98.19 104 ALA A C 1
ATOM 826 O O . ALA A 1 104 ? 1.544 3.091 -5.761 1.00 98.19 104 ALA A O 1
ATOM 827 N N . ALA A 1 105 ? 2.085 0.975 -5.191 1.00 98.25 105 ALA A N 1
ATOM 828 C CA . ALA A 1 105 ? 0.725 0.448 -5.215 1.00 98.25 105 ALA A CA 1
ATOM 829 C C . ALA A 1 105 ? -0.195 1.128 -4.192 1.00 98.25 105 ALA A C 1
ATOM 831 O O . ALA A 1 105 ? -1.315 1.495 -4.538 1.00 98.25 105 ALA A O 1
ATOM 832 N N . MET A 1 106 ? 0.276 1.354 -2.964 1.00 98.38 106 MET A N 1
ATOM 833 C CA . MET A 1 106 ? -0.521 2.002 -1.917 1.00 98.38 106 MET A CA 1
ATOM 834 C C . MET A 1 106 ? -0.823 3.468 -2.233 1.00 98.38 106 MET A C 1
ATOM 836 O O . MET A 1 106 ? -1.944 3.925 -2.026 1.00 98.38 106 MET A O 1
ATOM 840 N N . ILE A 1 107 ? 0.135 4.203 -2.806 1.00 97.94 107 ILE A N 1
ATOM 841 C CA . ILE A 1 107 ? -0.120 5.580 -3.248 1.00 97.94 107 ILE A CA 1
ATOM 842 C C . ILE A 1 107 ? -1.110 5.602 -4.420 1.00 97.94 107 ILE A C 1
ATOM 844 O O . ILE A 1 107 ? -2.042 6.405 -4.406 1.00 97.94 107 ILE A O 1
ATOM 848 N N . ALA A 1 108 ? -0.959 4.707 -5.404 1.00 96.88 108 ALA A N 1
ATOM 849 C CA . ALA A 1 108 ? -1.911 4.596 -6.510 1.00 96.88 108 ALA A CA 1
ATOM 850 C C . ALA A 1 108 ? -3.329 4.275 -6.002 1.00 96.88 108 ALA A C 1
ATOM 852 O O . ALA A 1 108 ? -4.287 4.919 -6.428 1.00 96.88 108 ALA A O 1
ATOM 853 N N . TYR A 1 109 ? -3.451 3.360 -5.034 1.00 96.50 109 TYR A N 1
ATOM 854 C CA . TYR A 1 109 ? -4.710 3.047 -4.360 1.00 96.50 109 TYR A CA 1
ATOM 855 C C . TYR A 1 109 ? -5.345 4.289 -3.727 1.00 96.50 109 TYR A C 1
ATOM 857 O O . TYR A 1 109 ? -6.485 4.611 -4.047 1.00 96.50 109 TYR A O 1
ATOM 865 N N . LEU A 1 110 ? -4.615 5.032 -2.891 1.00 96.69 110 LEU A N 1
ATOM 866 C CA . LEU A 1 110 ? -5.144 6.241 -2.246 1.00 96.69 110 LEU A CA 1
ATOM 867 C C . LEU A 1 110 ? -5.606 7.287 -3.272 1.00 96.69 110 LEU A C 1
ATOM 869 O O . LEU A 1 110 ? -6.696 7.844 -3.147 1.00 96.6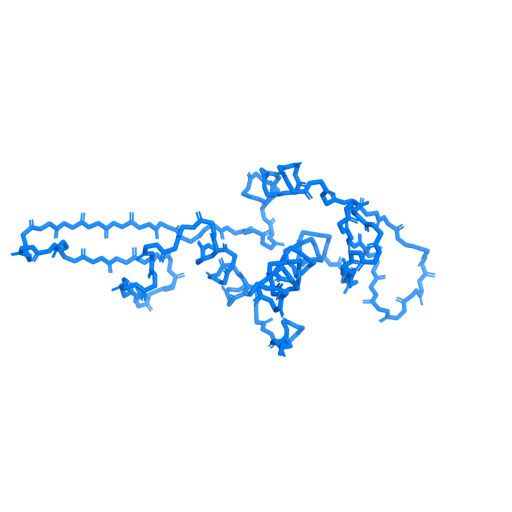9 110 LEU A O 1
ATOM 873 N N . MET A 1 111 ? -4.835 7.492 -4.345 1.00 95.19 111 MET A N 1
ATOM 874 C CA . MET A 1 111 ? -5.228 8.383 -5.441 1.00 95.19 111 MET A CA 1
ATOM 875 C C . MET A 1 111 ? -6.517 7.917 -6.143 1.00 95.19 111 MET A C 1
ATOM 877 O O . MET A 1 111 ? -7.325 8.755 -6.547 1.00 95.19 111 MET A O 1
ATOM 881 N N . MET A 1 112 ? -6.734 6.603 -6.295 1.00 93.38 112 MET A N 1
ATOM 882 C CA . MET A 1 112 ? -7.973 6.045 -6.861 1.00 93.38 112 MET A CA 1
ATOM 883 C C . MET A 1 112 ? -9.193 6.338 -5.977 1.00 93.38 112 MET A C 1
ATOM 885 O O . MET A 1 112 ? -10.264 6.655 -6.502 1.00 93.38 112 MET A O 1
ATOM 889 N N . GLN A 1 113 ? -9.040 6.271 -4.652 1.00 92.25 113 GLN A N 1
ATOM 890 C CA . GLN A 1 113 ? -10.120 6.573 -3.704 1.00 92.25 113 GLN A CA 1
ATOM 891 C C . GLN A 1 113 ? -10.477 8.063 -3.727 1.00 92.25 113 GLN A C 1
ATOM 893 O O . GLN A 1 113 ? -11.647 8.415 -3.891 1.00 92.25 113 GLN A O 1
ATOM 898 N N . ASP A 1 114 ? -9.467 8.938 -3.701 1.00 90.94 114 ASP A N 1
ATOM 899 C CA . ASP A 1 114 ? -9.635 10.390 -3.850 1.00 90.94 114 ASP A CA 1
ATOM 900 C C . ASP A 1 114 ? -10.360 10.747 -5.161 1.00 90.94 114 ASP A C 1
ATOM 902 O O . ASP A 1 114 ? -11.271 11.578 -5.176 1.00 90.94 114 ASP A O 1
ATOM 906 N N . ALA A 1 115 ? -9.986 10.106 -6.275 1.00 86.50 115 ALA A N 1
ATOM 907 C CA . ALA A 1 115 ? -10.610 10.337 -7.577 1.00 86.50 115 ALA A CA 1
ATOM 908 C C . ALA A 1 115 ? -12.068 9.853 -7.638 1.00 86.50 115 ALA A C 1
ATOM 910 O O . ALA A 1 115 ? -12.889 10.457 -8.330 1.00 86.50 115 ALA A O 1
ATOM 911 N N . THR A 1 116 ? -12.408 8.785 -6.917 1.00 80.81 116 THR A N 1
ATOM 912 C CA . THR A 1 116 ? -13.786 8.283 -6.838 1.00 80.81 116 THR A CA 1
ATOM 913 C C . THR A 1 116 ? -14.664 9.245 -6.037 1.00 80.81 116 THR A C 1
ATOM 915 O O . THR A 1 116 ? -15.750 9.603 -6.484 1.00 80.81 116 THR A O 1
ATOM 918 N N . H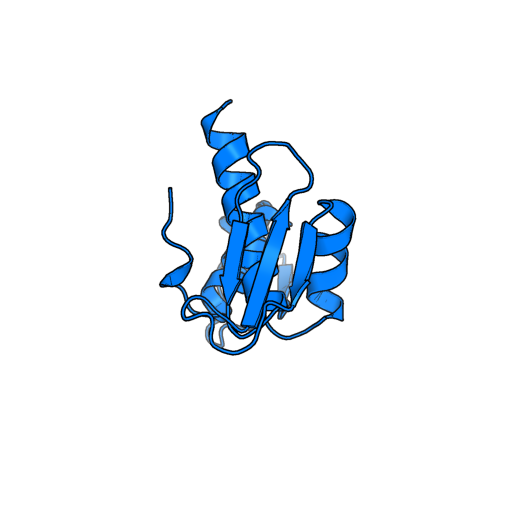IS A 1 117 ? -14.163 9.735 -4.901 1.00 68.44 117 HIS A N 1
ATOM 919 C CA . HIS A 1 117 ? -14.906 10.616 -3.995 1.00 68.44 117 HIS A CA 1
ATOM 920 C C . HIS A 1 117 ? -15.007 12.065 -4.503 1.00 68.44 117 HIS A C 1
ATOM 922 O O . HIS A 1 117 ? -15.873 12.816 -4.067 1.00 68.44 117 HIS A O 1
ATOM 928 N N . ALA A 1 118 ? -14.144 12.480 -5.435 1.00 61.19 118 ALA A N 1
ATOM 929 C CA . ALA A 1 118 ? -14.242 13.785 -6.092 1.00 61.19 118 ALA A CA 1
ATOM 930 C C . ALA A 1 118 ? -15.364 13.864 -7.151 1.00 61.19 118 ALA A C 1
ATOM 932 O O . ALA A 1 118 ? -15.704 14.962 -7.588 1.00 61.19 118 ALA A O 1
ATOM 933 N N . ASN A 1 119 ? -15.912 12.719 -7.580 1.00 51.44 119 ASN A N 1
ATOM 934 C CA . ASN A 1 119 ? -16.934 12.615 -8.630 1.00 51.44 119 ASN A CA 1
ATOM 935 C C . ASN A 1 119 ? -18.334 12.234 -8.101 1.00 51.44 119 ASN A C 1
ATOM 937 O O . ASN A 1 119 ? -19.246 12.021 -8.903 1.00 51.44 119 ASN A O 1
ATOM 941 N N . SER A 1 120 ? -18.494 12.135 -6.779 1.00 45.47 120 SER A N 1
ATOM 942 C CA . SER A 1 120 ? -19.749 11.864 -6.059 1.00 45.47 120 SER A CA 1
ATOM 943 C C . SER A 1 120 ? -20.260 13.112 -5.354 1.00 45.47 120 SER A C 1
ATOM 945 O O . SER A 1 120 ? -21.471 13.398 -5.468 1.00 45.47 120 SER A O 1
#

InterPro domains:
  IPR019701 NinX, bacteriophage P22 [PF10765] (3-113)

Sequence (120 aa):
MTDYSKLSDFEINCEVLAVFNPDIKHMSLSGDNSCFYDCGPTGDGWNQIDIPDFCNNPADAWPIIVDNNISVYAIFDGDKRGKWGAEGFNYNSPYYFNNNPLRAAMIAYLMMQDATHANS

Organism: NCBI:txid1115512